Protein AF-A0A941P5U3-F1 (afdb_monomer_lite)

Radius of gyration: 17.23 Å; chains: 1; bounding box: 30×33×41 Å

pLDDT: mean 91.36, std 4.69, range [73.06, 97.56]

Structure (mmCIF, N/CA/C/O backbone):
data_AF-A0A941P5U3-F1
#
_entry.id   AF-A0A941P5U3-F1
#
loop_
_atom_site.group_PDB
_atom_site.id
_atom_site.type_symbol
_atom_site.label_atom_id
_atom_site.label_alt_id
_atom_site.label_comp_id
_atom_site.label_asym_id
_atom_site.label_entity_id
_atom_site.label_seq_id
_atom_site.pdbx_PDB_ins_code
_atom_site.Cartn_x
_atom_site.Cartn_y
_atom_site.Cartn_z
_atom_site.occupancy
_atom_site.B_iso_or_equiv
_atom_site.auth_seq_id
_atom_site.auth_comp_id
_atom_site.auth_asym_id
_atom_site.auth_atom_id
_atom_site.pdbx_PDB_model_num
ATOM 1 N N . ALA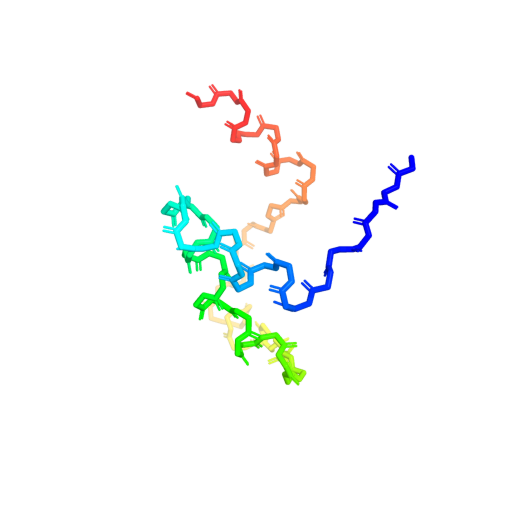 A 1 1 ? -10.982 2.169 -19.197 1.00 73.06 1 ALA A N 1
ATOM 2 C CA . ALA A 1 1 ? -10.290 0.947 -19.654 1.00 73.06 1 ALA A CA 1
ATOM 3 C C . ALA A 1 1 ? -8.969 0.838 -18.906 1.00 73.06 1 ALA A C 1
ATOM 5 O O . ALA A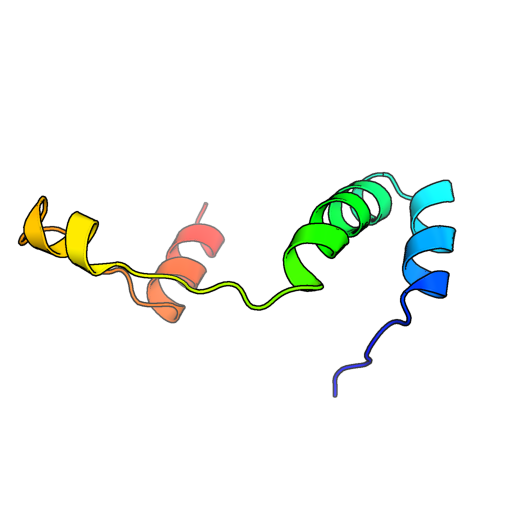 1 1 ? -8.344 1.872 -18.702 1.00 73.06 1 ALA A O 1
ATOM 6 N N . TYR A 1 2 ? -8.569 -0.354 -18.463 1.00 80.75 2 TYR A N 1
ATOM 7 C CA . TYR A 1 2 ? -7.263 -0.578 -17.833 1.00 80.75 2 TYR A CA 1
ATOM 8 C C . TYR A 1 2 ? -6.492 -1.645 -18.614 1.00 80.75 2 TYR A C 1
ATOM 10 O O . TYR A 1 2 ? -7.098 -2.545 -19.193 1.00 80.75 2 TYR A O 1
ATOM 18 N N . ALA A 1 3 ? -5.167 -1.521 -18.651 1.00 85.88 3 ALA A N 1
ATOM 19 C CA . ALA A 1 3 ? -4.272 -2.489 -19.274 1.00 85.88 3 ALA A CA 1
ATOM 20 C C . ALA A 1 3 ? -3.488 -3.227 -18.184 1.00 85.88 3 ALA A C 1
ATOM 22 O O . ALA A 1 3 ? -3.019 -2.609 -17.228 1.00 85.88 3 ALA A O 1
ATOM 23 N N . VAL A 1 4 ? -3.347 -4.544 -18.327 1.00 86.88 4 VAL A N 1
ATOM 24 C CA . VAL A 1 4 ? -2.527 -5.364 -17.427 1.00 86.88 4 VAL A CA 1
ATOM 25 C C . VAL A 1 4 ? -1.133 -5.494 -18.028 1.00 86.88 4 VAL A C 1
ATOM 27 O O . VAL A 1 4 ? -0.978 -5.927 -19.167 1.00 86.88 4 VAL A O 1
ATOM 30 N N . ILE A 1 5 ? -0.114 -5.111 -17.262 1.00 86.88 5 ILE A N 1
ATOM 31 C CA . ILE A 1 5 ? 1.287 -5.185 -17.685 1.00 86.88 5 ILE A CA 1
ATOM 32 C C . ILE A 1 5 ? 1.847 -6.566 -17.328 1.00 86.88 5 ILE A C 1
ATOM 34 O O . ILE A 1 5 ? 1.694 -7.038 -16.203 1.00 86.88 5 ILE A O 1
ATOM 38 N N . GLY A 1 6 ? 2.525 -7.213 -18.277 1.00 89.00 6 GLY A N 1
ATOM 39 C CA . GLY A 1 6 ? 3.179 -8.499 -18.042 1.00 89.00 6 GLY A CA 1
ATOM 40 C C . GLY A 1 6 ? 4.399 -8.392 -17.116 1.00 89.00 6 GLY A C 1
ATOM 41 O O . GLY A 1 6 ? 5.107 -7.384 -17.099 1.00 89.00 6 GLY A O 1
ATOM 42 N N . LYS A 1 7 ? 4.704 -9.477 -16.391 1.00 88.00 7 LYS A N 1
ATOM 43 C CA . LYS A 1 7 ? 5.856 -9.568 -15.468 1.00 88.00 7 LYS A CA 1
ATOM 44 C C . LYS A 1 7 ? 7.183 -9.173 -16.134 1.00 88.00 7 LYS A C 1
ATOM 46 O O . LYS A 1 7 ? 7.963 -8.429 -15.548 1.00 88.00 7 LYS A O 1
ATOM 51 N N . TRP A 1 8 ? 7.422 -9.637 -17.362 1.00 91.19 8 TRP A N 1
ATOM 52 C CA . TRP A 1 8 ? 8.641 -9.332 -18.122 1.00 91.19 8 TRP A CA 1
ATOM 53 C C . TRP A 1 8 ? 8.767 -7.850 -18.476 1.00 91.19 8 TRP A C 1
ATOM 55 O O . TRP A 1 8 ? 9.842 -7.274 -18.323 1.00 91.19 8 TRP A O 1
ATOM 65 N N . THR A 1 9 ? 7.664 -7.211 -18.864 1.00 92.50 9 THR A N 1
ATOM 66 C CA . THR A 1 9 ? 7.622 -5.769 -19.128 1.00 92.50 9 THR A CA 1
ATOM 67 C C . THR A 1 9 ? 7.959 -4.971 -17.869 1.00 92.50 9 THR A C 1
ATOM 69 O O . THR A 1 9 ? 8.743 -4.027 -17.938 1.00 92.50 9 THR A O 1
ATOM 72 N N . LEU A 1 10 ? 7.445 -5.383 -16.702 1.00 90.00 10 LEU A N 1
ATOM 73 C CA . LEU A 1 10 ? 7.768 -4.730 -15.430 1.00 90.00 10 LEU A CA 1
ATOM 74 C C . LEU A 1 10 ? 9.247 -4.913 -15.039 1.00 90.00 10 LEU A C 1
ATOM 76 O O . LEU A 1 10 ? 9.877 -3.986 -14.531 1.00 90.00 10 LEU A O 1
ATOM 80 N N . ILE A 1 11 ? 9.822 -6.094 -15.309 1.00 90.50 11 ILE A N 1
ATOM 81 C CA . ILE A 1 11 ? 11.253 -6.365 -15.098 1.00 90.50 11 ILE A CA 1
ATOM 82 C C . ILE A 1 11 ? 12.113 -5.433 -15.954 1.00 90.50 11 ILE A C 1
ATOM 84 O O . ILE A 1 11 ? 13.041 -4.829 -15.416 1.00 90.50 11 ILE A O 1
ATOM 88 N N . ALA A 1 12 ? 11.791 -5.300 -17.244 1.00 94.56 12 ALA A N 1
ATOM 89 C CA . ALA A 1 12 ? 12.510 -4.422 -18.164 1.00 94.56 12 ALA A CA 1
ATOM 90 C C . ALA A 1 12 ? 12.381 -2.945 -17.759 1.00 94.56 12 ALA A C 1
ATOM 92 O O . ALA A 1 12 ? 13.381 -2.232 -17.711 1.00 94.56 12 ALA A O 1
ATOM 93 N N . ALA A 1 13 ? 11.180 -2.496 -17.378 1.00 93.56 13 ALA A N 1
ATOM 94 C CA . ALA A 1 13 ? 10.952 -1.129 -16.906 1.00 93.56 13 ALA A CA 1
ATOM 95 C C . ALA A 1 13 ? 11.800 -0.784 -15.666 1.00 93.56 13 ALA A C 1
ATOM 97 O O . ALA A 1 13 ? 12.304 0.334 -15.551 1.00 93.56 13 ALA A O 1
ATOM 98 N N . GLY A 1 14 ? 12.023 -1.751 -14.769 1.00 92.56 14 GLY A N 1
ATOM 99 C CA . GLY A 1 14 ? 12.857 -1.579 -13.575 1.00 92.56 14 GLY A CA 1
ATOM 100 C C . GLY A 1 14 ? 14.354 -1.362 -13.845 1.00 92.56 14 GLY A C 1
ATOM 101 O O . GLY A 1 14 ? 15.076 -0.992 -12.921 1.00 92.56 14 GLY A O 1
ATOM 102 N N . LEU A 1 15 ? 14.834 -1.575 -15.077 1.00 93.06 15 LEU A N 1
ATOM 103 C CA . LEU A 1 15 ? 16.212 -1.244 -15.469 1.00 93.06 15 LEU A CA 1
ATOM 104 C C . LEU A 1 15 ? 16.403 0.261 -15.700 1.00 93.06 15 LEU A C 1
ATOM 106 O O . LEU A 1 15 ? 17.502 0.771 -15.507 1.00 93.06 15 LEU A O 1
ATOM 110 N N . PHE A 1 16 ? 15.332 0.966 -16.074 1.00 95.25 16 PHE A N 1
ATOM 111 C CA . PHE A 1 16 ? 15.372 2.382 -16.459 1.00 95.25 16 PHE A CA 1
ATOM 112 C C . PHE A 1 16 ? 14.604 3.292 -15.488 1.00 95.25 16 PHE A C 1
ATOM 114 O O . PHE A 1 16 ? 14.797 4.503 -15.500 1.00 95.25 16 PHE A O 1
ATOM 121 N N . SER A 1 17 ? 13.740 2.729 -14.635 1.00 94.56 17 SER A N 1
ATOM 122 C CA . SER A 1 17 ? 12.904 3.472 -13.688 1.00 94.56 17 SER A CA 1
ATOM 123 C C . SER A 1 17 ? 13.006 2.895 -12.277 1.00 94.56 17 SER A C 1
ATOM 125 O O . SER A 1 17 ? 12.616 1.754 -12.014 1.00 94.56 17 SER A O 1
ATOM 127 N N . LYS A 1 18 ? 13.505 3.716 -11.344 1.00 92.94 18 LYS A N 1
ATOM 128 C CA . LYS A 1 18 ? 13.609 3.361 -9.922 1.00 92.94 18 LYS A CA 1
ATOM 129 C C . LYS A 1 18 ? 12.235 3.039 -9.296 1.00 92.94 18 LYS A C 1
ATOM 131 O O . LYS A 1 18 ? 12.144 1.978 -8.683 1.00 92.94 18 LYS A O 1
ATOM 136 N N . PRO A 1 19 ? 11.159 3.824 -9.519 1.00 91.31 19 PRO A N 1
ATOM 137 C CA . PRO A 1 19 ? 9.820 3.458 -9.043 1.00 91.31 19 PRO A CA 1
ATOM 138 C C . PRO A 1 19 ? 9.332 2.096 -9.558 1.00 91.31 19 PRO A C 1
ATOM 140 O O . PRO A 1 19 ? 8.787 1.298 -8.800 1.00 91.31 19 PRO A O 1
ATOM 143 N N . ALA A 1 20 ? 9.567 1.777 -10.836 1.00 91.31 20 ALA A N 1
ATOM 144 C CA . ALA A 1 20 ? 9.171 0.475 -11.385 1.00 91.31 20 ALA A CA 1
ATOM 145 C C . ALA A 1 20 ? 9.971 -0.681 -10.760 1.00 91.31 20 ALA A C 1
ATOM 147 O O . ALA A 1 20 ? 9.435 -1.773 -10.555 1.00 91.31 20 ALA A O 1
ATOM 148 N N . ARG A 1 21 ? 11.244 -0.439 -10.419 1.00 91.69 21 ARG A N 1
ATOM 149 C CA . ARG A 1 21 ? 12.082 -1.403 -9.698 1.00 91.69 21 ARG A CA 1
ATOM 150 C C . ARG A 1 21 ? 11.544 -1.692 -8.295 1.00 91.69 21 ARG A C 1
ATOM 152 O O . ARG A 1 21 ? 11.484 -2.859 -7.926 1.00 91.69 21 ARG A O 1
ATOM 159 N N . GLU A 1 22 ? 11.094 -0.671 -7.569 1.00 91.12 22 GLU A N 1
ATOM 160 C CA . GLU A 1 22 ? 10.488 -0.821 -6.235 1.00 91.12 22 GLU A CA 1
ATOM 161 C C . GLU A 1 22 ? 9.161 -1.597 -6.298 1.00 91.12 22 GLU A C 1
ATOM 163 O O . GLU A 1 22 ? 8.949 -2.537 -5.533 1.00 91.12 22 GLU A O 1
ATOM 168 N N . ILE A 1 23 ? 8.294 -1.305 -7.276 1.00 89.06 23 ILE A N 1
ATOM 169 C CA . ILE A 1 23 ? 7.048 -2.073 -7.478 1.00 89.06 23 ILE A CA 1
ATOM 170 C C . ILE A 1 23 ? 7.357 -3.551 -7.764 1.00 89.06 23 ILE A C 1
ATOM 172 O O . ILE A 1 23 ? 6.678 -4.445 -7.252 1.00 89.06 23 ILE A O 1
ATOM 176 N N . ARG A 1 24 ? 8.405 -3.834 -8.548 1.00 87.00 24 ARG A N 1
ATOM 177 C CA . ARG A 1 24 ? 8.845 -5.207 -8.831 1.00 87.00 24 ARG A CA 1
ATOM 178 C C . ARG A 1 24 ? 9.260 -5.957 -7.564 1.00 87.00 24 ARG A C 1
ATOM 180 O O . ARG A 1 24 ? 8.974 -7.148 -7.469 1.00 87.00 24 ARG A O 1
ATOM 187 N N . GLU A 1 25 ? 9.913 -5.296 -6.612 1.00 86.31 25 GLU A N 1
ATOM 188 C CA . GLU A 1 25 ? 10.325 -5.905 -5.336 1.00 86.31 25 GLU A CA 1
ATOM 189 C C . GLU A 1 25 ? 9.130 -6.339 -4.477 1.00 86.31 25 GLU A C 1
ATOM 191 O O . GLU A 1 25 ? 9.245 -7.273 -3.685 1.00 86.31 25 GLU A O 1
ATOM 196 N N . LEU A 1 26 ? 7.957 -5.733 -4.682 1.00 86.38 26 LEU A N 1
ATOM 197 C CA . LEU A 1 26 ? 6.719 -6.141 -4.021 1.00 86.38 26 LEU A CA 1
ATOM 198 C C . LEU A 1 26 ? 6.037 -7.337 -4.701 1.00 86.38 26 LEU A C 1
ATOM 200 O O . LEU A 1 26 ? 5.285 -8.051 -4.042 1.00 86.38 26 LEU A O 1
ATOM 204 N N . LEU A 1 27 ? 6.296 -7.603 -5.987 1.00 85.81 27 LEU A N 1
ATOM 205 C CA . LEU A 1 27 ? 5.611 -8.669 -6.734 1.00 85.81 27 LEU A CA 1
ATOM 206 C C . LEU A 1 27 ? 5.732 -10.074 -6.127 1.00 85.81 27 LEU A C 1
ATOM 208 O O . LEU A 1 27 ? 4.737 -10.793 -6.186 1.00 85.81 27 LEU A O 1
ATOM 212 N N . PRO A 1 28 ? 6.868 -10.503 -5.541 1.00 85.94 28 PRO A N 1
ATOM 213 C CA . PRO A 1 28 ? 6.936 -11.790 -4.853 1.00 85.94 28 PRO A CA 1
ATOM 214 C C . PRO A 1 28 ? 5.872 -11.944 -3.756 1.00 85.94 28 PRO A C 1
ATOM 216 O O . PRO A 1 28 ? 5.321 -13.028 -3.603 1.00 85.94 28 PRO A O 1
ATOM 219 N N . ARG A 1 29 ? 5.502 -10.861 -3.052 1.00 84.56 29 ARG A N 1
ATOM 220 C CA . ARG A 1 29 ? 4.426 -10.888 -2.040 1.00 84.56 29 ARG A CA 1
ATOM 221 C C . ARG A 1 29 ? 3.039 -11.124 -2.637 1.00 84.56 29 ARG A C 1
ATOM 223 O O . ARG A 1 29 ? 2.157 -11.588 -1.930 1.00 84.56 29 ARG A O 1
ATOM 230 N N . TYR A 1 30 ? 2.835 -10.795 -3.910 1.00 84.56 30 TYR A N 1
ATOM 231 C CA . TYR A 1 30 ? 1.556 -10.962 -4.606 1.00 84.56 30 TYR A CA 1
ATOM 232 C C . TYR A 1 30 ? 1.472 -12.264 -5.416 1.00 84.56 30 TYR A C 1
ATOM 234 O O . TYR A 1 30 ? 0.439 -12.535 -6.017 1.00 84.56 30 TYR A O 1
ATOM 242 N N . GLN A 1 31 ? 2.540 -13.069 -5.459 1.00 86.81 31 GLN A N 1
ATOM 243 C CA . GLN A 1 31 ? 2.523 -14.392 -6.106 1.00 86.81 31 GLN A CA 1
ATOM 244 C C . GLN A 1 31 ? 1.777 -15.446 -5.284 1.00 86.81 31 GLN A C 1
ATOM 246 O O . GLN A 1 31 ? 1.461 -16.515 -5.799 1.00 86.81 31 GLN A O 1
ATOM 251 N N . HIS A 1 32 ? 1.518 -15.142 -4.017 1.00 88.50 32 HIS A N 1
ATOM 252 C CA . HIS A 1 32 ? 0.819 -16.005 -3.085 1.00 88.50 32 HIS A CA 1
ATOM 253 C C . HIS A 1 32 ? -0.398 -15.276 -2.526 1.00 88.50 32 HIS A C 1
ATOM 255 O O . HIS A 1 32 ? -0.429 -14.042 -2.471 1.00 88.50 32 HIS A O 1
ATOM 261 N N . ASP A 1 33 ? -1.385 -16.051 -2.087 1.00 88.38 33 ASP A N 1
ATOM 262 C CA . ASP A 1 33 ? -2.582 -15.504 -1.467 1.00 88.38 33 ASP A CA 1
ATOM 263 C C . ASP A 1 33 ? -2.220 -14.793 -0.162 1.00 88.38 33 ASP A C 1
ATOM 265 O O . ASP A 1 33 ? -1.705 -15.386 0.789 1.00 88.38 33 ASP A O 1
ATOM 269 N N . ASN A 1 34 ? -2.513 -13.495 -0.108 1.00 85.56 34 ASN A N 1
ATOM 270 C CA . ASN A 1 34 ? -2.373 -12.717 1.113 1.00 85.56 34 ASN A CA 1
ATOM 271 C C . ASN A 1 34 ? -3.617 -12.925 1.986 1.00 85.56 34 ASN A C 1
ATOM 273 O O . ASN A 1 34 ? -4.629 -12.243 1.823 1.00 85.56 34 ASN A O 1
ATOM 277 N N . LEU A 1 35 ? -3.535 -13.870 2.926 1.00 88.69 35 LEU A N 1
ATOM 278 C CA . LEU A 1 35 ? -4.567 -14.084 3.942 1.00 88.69 35 LEU A CA 1
ATOM 279 C C . LEU A 1 35 ? -4.437 -13.033 5.050 1.00 88.69 35 LEU A C 1
ATOM 281 O O . LEU A 1 35 ? -3.582 -13.129 5.930 1.00 88.69 35 LEU A O 1
ATOM 285 N N . PHE A 1 36 ? -5.293 -12.015 5.005 1.00 88.06 36 PHE A N 1
ATOM 286 C CA . PHE A 1 36 ? -5.332 -10.960 6.013 1.00 88.06 36 PHE A CA 1
ATOM 287 C C . PHE A 1 36 ? -6.385 -11.258 7.091 1.00 88.06 36 PHE A C 1
ATOM 289 O O . PHE A 1 36 ? -7.584 -11.144 6.844 1.00 88.06 36 PHE A O 1
ATOM 296 N N . ASP A 1 37 ? -5.940 -11.596 8.306 1.00 92.94 37 ASP A N 1
ATOM 297 C CA . ASP A 1 37 ? -6.810 -11.746 9.480 1.00 92.94 37 ASP A CA 1
ATOM 298 C C . ASP A 1 37 ? -6.679 -10.539 10.424 1.00 92.94 37 ASP A C 1
ATOM 300 O O . ASP A 1 37 ? -5.652 -10.316 11.068 1.00 92.94 37 ASP A O 1
ATOM 304 N N . SER A 1 38 ? -7.765 -9.776 10.544 1.00 92.00 38 SER A N 1
ATOM 305 C CA . SER A 1 38 ? -7.847 -8.592 11.411 1.00 92.00 38 SER A CA 1
ATOM 306 C C . SER A 1 38 ? -8.379 -8.886 12.820 1.00 92.00 38 SER A C 1
ATOM 308 O O . SER A 1 38 ? -8.474 -7.973 13.644 1.00 92.00 38 SER A O 1
ATOM 310 N N . THR A 1 39 ? -8.710 -10.140 13.136 1.00 95.50 39 THR A N 1
ATOM 311 C CA . THR A 1 39 ? -9.403 -10.534 14.373 1.00 95.50 39 THR A CA 1
ATOM 312 C C . THR A 1 39 ? -8.636 -10.139 15.631 1.00 95.50 39 THR A C 1
ATOM 314 O O . THR A 1 39 ? -9.217 -9.608 16.579 1.00 95.50 39 THR A O 1
ATOM 317 N N . LYS A 1 40 ? -7.317 -10.368 15.655 1.00 96.31 40 LYS A N 1
ATOM 318 C CA . LYS A 1 40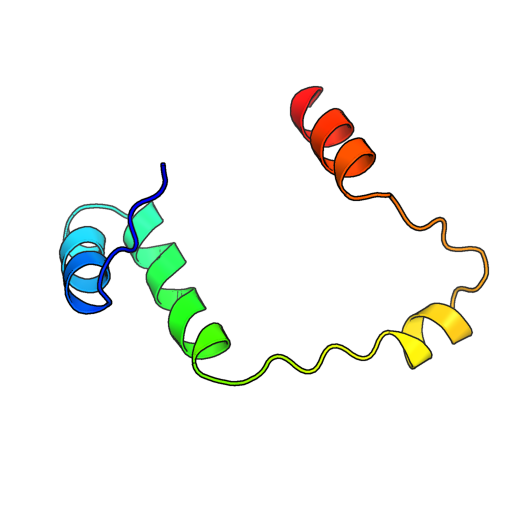 ? -6.468 -10.015 16.807 1.00 96.31 40 LYS A CA 1
ATOM 319 C C . LYS A 1 40 ? -6.4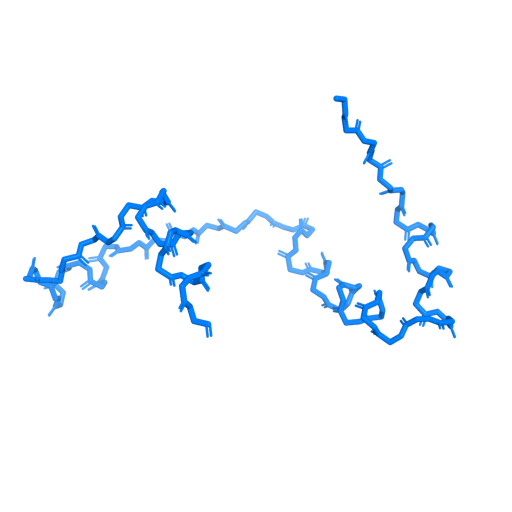45 -8.506 17.049 1.00 96.31 40 LYS A C 1
ATOM 321 O O . LYS A 1 40 ? -6.562 -8.072 18.192 1.00 96.31 40 LYS A O 1
ATOM 326 N N . PHE A 1 41 ? -6.333 -7.724 15.975 1.00 95.12 41 PHE A N 1
ATOM 327 C CA . PHE A 1 41 ? -6.291 -6.266 16.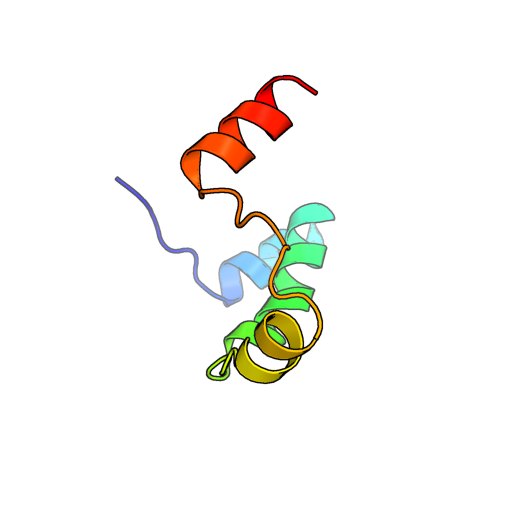045 1.00 95.12 41 PHE A CA 1
ATOM 328 C C . PHE A 1 41 ? -7.619 -5.705 16.558 1.00 95.12 41 PHE A C 1
ATOM 330 O O . PHE A 1 41 ? -7.636 -5.001 17.562 1.00 95.12 41 PHE A O 1
ATOM 337 N N . LYS A 1 42 ? -8.739 -6.103 15.944 1.00 93.62 42 LYS A N 1
ATOM 338 C CA . LYS A 1 42 ? -10.081 -5.633 16.325 1.00 93.62 42 LYS A CA 1
ATOM 339 C C . LYS A 1 42 ? -10.432 -5.970 17.773 1.00 93.62 42 LYS A C 1
ATOM 341 O O . LYS A 1 42 ? -11.035 -5.163 18.464 1.00 93.62 42 LYS A O 1
ATOM 346 N N . ARG A 1 43 ? -10.002 -7.139 18.261 1.00 96.19 43 ARG A N 1
ATOM 347 C CA . ARG A 1 43 ? -10.187 -7.525 19.668 1.00 96.19 43 ARG A CA 1
ATOM 348 C C . ARG A 1 43 ? -9.372 -6.657 20.625 1.00 96.19 43 ARG A C 1
ATOM 350 O O . ARG A 1 43 ? -9.835 -6.351 21.715 1.00 96.19 43 ARG A O 1
ATOM 357 N N . ARG A 1 44 ? -8.142 -6.304 20.242 1.00 97.38 44 ARG A N 1
ATOM 358 C CA . ARG A 1 44 ? -7.233 -5.498 21.069 1.00 97.38 44 ARG A CA 1
ATOM 359 C C . ARG A 1 44 ? -7.597 -4.010 21.068 1.00 97.38 44 ARG A C 1
ATOM 361 O O . ARG A 1 44 ? -7.252 -3.323 22.031 1.00 97.38 44 ARG A O 1
ATOM 368 N N . PHE A 1 45 ? -8.258 -3.539 20.012 1.00 96.62 45 PHE A N 1
ATOM 369 C CA . PHE A 1 45 ? -8.614 -2.139 19.785 1.00 96.62 45 PHE A CA 1
ATOM 370 C C . PHE A 1 45 ? -10.071 -2.019 19.297 1.00 96.62 45 PHE A C 1
ATOM 372 O O . PHE A 1 45 ? -10.297 -1.706 18.128 1.00 96.62 45 PHE A O 1
ATOM 379 N N . PRO A 1 46 ? -11.065 -2.287 20.164 1.00 95.06 46 PRO A N 1
ATOM 380 C CA . PRO A 1 46 ? -12.477 -2.256 19.770 1.00 95.06 46 PRO A CA 1
ATOM 381 C C . PRO A 1 46 ? -12.954 -0.853 19.373 1.00 95.06 46 PRO A C 1
ATOM 383 O O . PRO A 1 46 ? -13.774 -0.719 18.474 1.00 95.06 46 PRO A O 1
ATOM 386 N N . GLU A 1 47 ? -12.371 0.184 19.976 1.00 97.00 47 GLU A N 1
ATOM 387 C CA . GLU A 1 47 ? -12.705 1.588 19.706 1.00 97.00 47 GLU A CA 1
ATOM 388 C C . GLU A 1 47 ? -11.980 2.159 18.474 1.00 97.00 47 GLU A C 1
ATOM 390 O O . GLU A 1 47 ? -12.071 3.352 18.189 1.00 97.00 47 GLU A O 1
ATOM 395 N N . PHE A 1 48 ? -11.204 1.343 17.748 1.00 94.19 48 PHE A N 1
ATOM 396 C CA . PHE A 1 48 ? -10.498 1.817 16.562 1.00 94.19 48 PHE A CA 1
ATOM 397 C C . PHE A 1 48 ? -11.494 2.113 15.434 1.00 94.19 48 PHE A C 1
ATOM 399 O O . PHE A 1 48 ? -12.079 1.200 14.846 1.00 94.19 48 PHE A O 1
ATOM 406 N N . GLY A 1 49 ? -11.651 3.396 15.104 1.00 91.75 49 GLY A N 1
ATOM 407 C CA . GLY A 1 49 ? -12.464 3.843 13.976 1.00 91.75 49 GLY A CA 1
ATOM 408 C C . GLY A 1 49 ? -11.893 3.341 12.651 1.00 91.75 49 GLY A C 1
ATOM 409 O O . GLY A 1 49 ? -10.770 3.673 12.280 1.00 91.75 49 GLY A O 1
ATOM 410 N N . VAL A 1 50 ? -12.661 2.528 11.926 1.00 89.81 50 VAL A N 1
ATOM 411 C CA . VAL A 1 50 ? -12.260 2.049 10.599 1.00 89.81 50 VAL A CA 1
ATOM 412 C C . VAL A 1 50 ? -12.515 3.149 9.575 1.00 89.81 50 VAL A C 1
ATOM 414 O O . VAL A 1 50 ? -13.666 3.470 9.290 1.00 89.81 50 VAL A O 1
ATOM 417 N N . THR A 1 51 ? -11.450 3.681 8.980 1.00 92.94 51 THR A N 1
ATOM 418 C CA . THR A 1 51 ? -11.548 4.627 7.863 1.00 92.94 51 THR A CA 1
ATOM 419 C C . THR A 1 51 ? -12.021 3.908 6.605 1.00 92.94 51 THR A C 1
ATOM 421 O O . THR A 1 51 ? -11.428 2.911 6.175 1.00 92.94 51 THR A O 1
ATOM 424 N N . ALA A 1 52 ? -13.088 4.412 5.989 1.00 94.19 52 ALA A N 1
ATOM 425 C CA . ALA A 1 52 ? -13.569 3.852 4.734 1.00 94.19 52 ALA A CA 1
ATOM 426 C C . ALA A 1 52 ? -12.602 4.177 3.584 1.00 94.19 52 ALA A C 1
ATOM 428 O O . ALA A 1 52 ? -11.931 5.205 3.581 1.00 94.19 52 ALA A O 1
ATOM 429 N N . TYR A 1 53 ? -12.581 3.337 2.547 1.00 94.88 53 TYR A N 1
ATOM 430 C CA . TYR A 1 53 ? -11.669 3.516 1.410 1.00 94.88 53 TYR A CA 1
ATOM 431 C C . TYR A 1 53 ? -11.754 4.915 0.773 1.00 94.88 53 TYR A C 1
ATOM 433 O O . TYR A 1 53 ? -10.733 5.548 0.521 1.00 94.88 53 TYR A O 1
ATOM 441 N N . ARG A 1 54 ? -12.974 5.421 0.544 1.00 96.38 54 ARG A N 1
ATOM 442 C CA . ARG A 1 54 ? -13.191 6.749 -0.056 1.00 96.38 54 ARG A CA 1
ATOM 443 C C . ARG A 1 54 ? -12.710 7.879 0.846 1.00 96.38 54 ARG A C 1
ATOM 445 O O . ARG A 1 54 ? -12.028 8.775 0.370 1.00 96.38 54 ARG A O 1
ATOM 452 N N . GLU A 1 55 ? -13.034 7.794 2.131 1.00 97.19 55 GLU A N 1
ATOM 453 C CA . GLU A 1 55 ? -12.599 8.758 3.140 1.00 97.19 55 GLU A CA 1
ATOM 4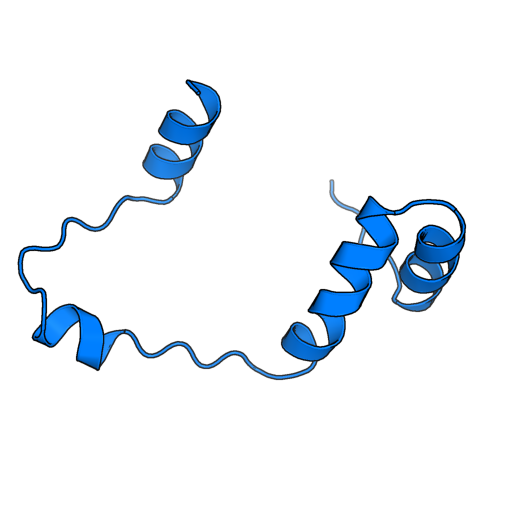54 C C . GLU A 1 55 ? -11.069 8.818 3.212 1.00 97.19 55 GLU A C 1
ATOM 456 O O . GLU A 1 55 ? -10.492 9.899 3.144 1.00 97.19 55 GLU A O 1
ATOM 461 N N . GLY A 1 56 ? -10.401 7.660 3.231 1.00 96.00 56 GLY A N 1
ATOM 462 C CA . GLY A 1 56 ? -8.940 7.585 3.228 1.00 96.00 56 GLY A CA 1
ATOM 463 C C . GLY A 1 56 ? -8.310 8.242 1.996 1.00 96.00 56 GLY A C 1
ATOM 464 O O . GLY A 1 56 ? -7.350 8.998 2.129 1.00 96.00 56 GLY A O 1
ATOM 465 N N . LEU A 1 57 ? -8.869 8.016 0.801 1.00 97.44 57 LEU A N 1
ATOM 466 C CA . LEU A 1 57 ? -8.394 8.681 -0.420 1.00 97.44 57 LEU A CA 1
ATOM 467 C C . LEU A 1 57 ? -8.609 10.197 -0.384 1.00 97.44 57 LEU A C 1
ATOM 469 O O . LEU A 1 57 ? -7.763 10.951 -0.865 1.00 97.44 57 LEU A O 1
ATOM 473 N N . GLU A 1 58 ? -9.735 10.652 0.160 1.00 97.56 58 GLU A N 1
ATOM 474 C CA . GLU A 1 58 ? -10.016 12.080 0.288 1.00 97.56 58 GLU A CA 1
ATOM 475 C C . GLU A 1 58 ? -9.080 12.778 1.271 1.00 97.56 58 GLU A C 1
ATOM 477 O O . GLU A 1 58 ? -8.718 13.925 1.009 1.00 97.56 58 GLU A O 1
ATOM 482 N N . LEU A 1 59 ? -8.682 12.107 2.357 1.00 96.69 59 LEU A N 1
ATOM 483 C CA . LEU A 1 59 ? -7.698 12.617 3.313 1.00 96.69 59 LEU A CA 1
ATOM 484 C C . LEU A 1 59 ? -6.325 12.778 2.654 1.00 96.69 59 LEU A C 1
ATOM 486 O O . LEU A 1 59 ? -5.804 13.887 2.641 1.00 96.69 59 LEU A O 1
ATOM 490 N N . ILE A 1 60 ? -5.808 11.726 2.005 1.00 97.06 60 ILE A N 1
ATOM 491 C CA . ILE A 1 60 ? -4.501 11.761 1.317 1.00 97.06 60 ILE A CA 1
ATOM 492 C C . ILE A 1 60 ? -4.471 12.838 0.226 1.00 97.06 60 ILE A C 1
ATOM 494 O O . ILE A 1 60 ? -3.466 13.506 0.038 1.00 97.06 60 ILE A O 1
ATOM 498 N N . ARG A 1 61 ? -5.575 13.043 -0.504 1.00 95.44 61 ARG A N 1
ATOM 499 C CA . ARG A 1 61 ? -5.650 14.076 -1.555 1.00 95.44 61 ARG A CA 1
ATOM 500 C C . ARG A 1 61 ? -5.532 15.507 -1.007 1.00 95.44 61 ARG A C 1
ATOM 502 O O . ARG A 1 61 ? -5.260 16.419 -1.784 1.00 95.44 61 ARG A O 1
ATOM 509 N N . ARG A 1 62 ? -5.860 15.728 0.270 1.00 95.00 62 ARG A N 1
ATOM 510 C CA . ARG A 1 62 ? -5.803 17.049 0.918 1.00 95.00 62 ARG A CA 1
ATOM 511 C C . ARG A 1 62 ? -4.442 17.338 1.564 1.00 95.00 62 ARG A C 1
ATOM 513 O O . ARG A 1 62 ? -4.245 18.485 1.956 1.00 95.00 62 ARG A O 1
ATOM 520 N N . GLU A 1 63 ? -3.576 16.333 1.703 1.00 89.12 63 GLU A N 1
ATOM 521 C CA . GLU A 1 63 ? -2.174 16.483 2.134 1.00 89.12 63 GLU A CA 1
ATOM 522 C C . GLU A 1 63 ? -1.300 17.036 1.000 1.00 89.12 63 GLU A C 1
ATOM 524 O O . GLU A 1 63 ? -0.429 17.880 1.310 1.00 89.12 63 GLU A O 1
#

Foldseek 3Di:
DDDDDDLVNLVVVVVVDVVSVVVNVCVVVVVDDDDDDCPVVCVVCVVDDDQDPVNVVVVVVVD

Sequence (63 aa):
AYAVIGKWTLIAAGLFSKPAREIRELLPRYQHDNLFDSTKFKRRFPEFGVTAYREGLELIRRE

Secondary structure (DSSP, 8-state):
---PPPHHHHHHHHHH-HHHHHHHHHHHHHSS------HHHHHH-TT-----HHHHHHHHHH-